Protein AF-A0A290Q8G2-F1 (afdb_monomer_lite)

Structure (mmCIF, N/CA/C/O backbone):
data_AF-A0A290Q8G2-F1
#
_entry.id   AF-A0A290Q8G2-F1
#
loop_
_atom_site.group_PDB
_atom_site.id
_atom_site.type_symbol
_atom_site.label_atom_id
_atom_site.label_alt_id
_atom_site.label_comp_id
_atom_site.label_asym_id
_atom_site.label_entity_id
_atom_site.label_seq_id
_atom_site.pdbx_PDB_ins_code
_atom_site.Cartn_x
_atom_site.Cartn_y
_atom_site.Cartn_z
_atom_site.occupancy
_atom_site.B_iso_or_equiv
_atom_site.auth_seq_id
_atom_site.auth_comp_id
_atom_site.auth_asym_id
_atom_site.auth_atom_id
_atom_site.pdbx_PDB_model_num
ATOM 1 N N . MET A 1 1 ? 6.261 2.345 -16.513 1.00 56.44 1 MET A N 1
ATOM 2 C CA . MET A 1 1 ? 6.176 1.948 -15.084 1.00 56.44 1 MET A CA 1
ATOM 3 C C . MET A 1 1 ? 5.286 2.880 -14.256 1.00 56.44 1 MET A C 1
ATOM 5 O O . MET A 1 1 ? 4.662 2.397 -13.322 1.00 56.44 1 MET A O 1
ATOM 9 N N . GLU A 1 2 ? 5.156 4.170 -14.592 1.00 61.69 2 GLU A N 1
ATOM 10 C CA . GLU A 1 2 ? 4.339 5.131 -13.820 1.00 61.69 2 GLU A CA 1
ATOM 11 C C . GLU A 1 2 ? 2.847 4.787 -13.743 1.00 61.69 2 GLU A C 1
ATOM 13 O O . GLU A 1 2 ? 2.256 4.872 -12.670 1.00 61.69 2 GLU A O 1
ATOM 18 N N . HIS A 1 3 ? 2.240 4.316 -14.837 1.00 73.38 3 HIS A N 1
ATOM 19 C CA . HIS A 1 3 ? 0.816 3.955 -14.853 1.00 73.38 3 HIS A CA 1
ATOM 20 C C . HIS A 1 3 ? 0.440 2.891 -13.812 1.00 73.38 3 HIS A C 1
ATOM 22 O O . HIS A 1 3 ? -0.592 3.011 -13.153 1.00 73.38 3 HIS A O 1
ATOM 28 N N . LEU A 1 4 ? 1.288 1.876 -13.613 1.00 80.69 4 LEU A N 1
ATOM 29 C CA . LEU A 1 4 ? 1.044 0.849 -12.598 1.00 80.69 4 LEU A CA 1
ATOM 30 C C . LEU A 1 4 ? 1.137 1.439 -11.189 1.00 80.69 4 LEU A C 1
ATOM 32 O O . LEU A 1 4 ? 0.294 1.145 -10.347 1.00 80.69 4 LEU A O 1
ATOM 36 N N . THR A 1 5 ? 2.105 2.321 -10.943 1.00 80.44 5 THR A N 1
ATOM 37 C CA . THR A 1 5 ? 2.250 3.016 -9.658 1.00 80.44 5 THR A CA 1
ATOM 38 C C . THR A 1 5 ? 1.034 3.888 -9.344 1.00 80.44 5 THR A C 1
ATOM 40 O O . THR A 1 5 ? 0.518 3.836 -8.227 1.00 80.44 5 THR A O 1
ATOM 43 N N . HIS A 1 6 ? 0.521 4.640 -10.322 1.00 81.25 6 HIS A N 1
ATOM 44 C CA . HIS A 1 6 ? -0.691 5.446 -10.147 1.00 81.25 6 HIS A CA 1
ATOM 45 C C . HIS A 1 6 ? -1.920 4.587 -9.846 1.00 81.25 6 HIS A C 1
ATOM 47 O O . HIS A 1 6 ? -2.693 4.910 -8.940 1.00 81.25 6 HIS A O 1
ATOM 53 N N . LEU A 1 7 ? -2.080 3.465 -10.553 1.00 85.69 7 LEU A N 1
ATOM 54 C CA . LEU A 1 7 ? -3.201 2.555 -10.334 1.00 85.69 7 LEU A CA 1
ATOM 55 C C . LEU A 1 7 ? -3.159 1.932 -8.928 1.00 85.69 7 LEU A C 1
ATOM 57 O O . LEU A 1 7 ? -4.171 1.905 -8.224 1.00 85.69 7 LEU A O 1
ATOM 61 N N . ARG A 1 8 ? -1.974 1.478 -8.499 1.00 84.44 8 ARG A N 1
ATOM 62 C CA . ARG A 1 8 ? -1.745 0.902 -7.165 1.00 84.44 8 ARG A CA 1
ATOM 63 C C . ARG A 1 8 ? -2.012 1.917 -6.058 1.00 84.44 8 ARG A 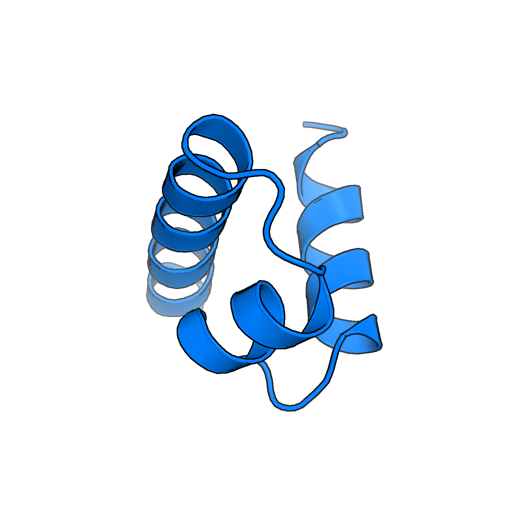C 1
ATOM 65 O O . ARG A 1 8 ? -2.702 1.591 -5.095 1.00 84.44 8 ARG A O 1
ATOM 72 N N . ARG A 1 9 ? -1.562 3.165 -6.234 1.00 81.00 9 ARG A N 1
ATOM 73 C CA . ARG A 1 9 ? -1.861 4.270 -5.309 1.00 81.00 9 ARG A CA 1
ATOM 74 C C . ARG A 1 9 ? -3.347 4.538 -5.183 1.00 81.00 9 ARG A C 1
ATOM 76 O O . ARG A 1 9 ? -3.852 4.601 -4.070 1.00 81.00 9 ARG A O 1
ATOM 83 N N . ARG A 1 10 ? -4.060 4.678 -6.303 1.00 83.88 10 ARG A N 1
ATOM 84 C CA . ARG A 1 10 ? -5.494 4.995 -6.273 1.00 83.88 10 ARG A CA 1
ATOM 85 C C . ARG A 1 10 ? -6.277 3.935 -5.497 1.00 83.88 10 ARG A C 1
ATOM 87 O O . ARG A 1 10 ? -7.119 4.285 -4.680 1.00 83.88 10 ARG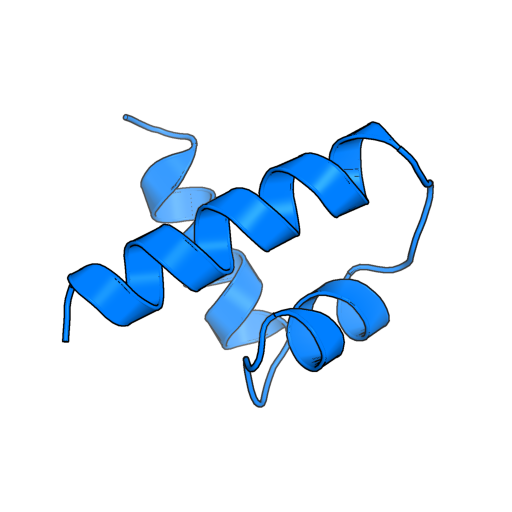 A O 1
ATOM 94 N N . ARG A 1 11 ? -5.927 2.656 -5.678 1.00 83.00 11 ARG A N 1
ATOM 95 C CA . ARG A 1 11 ? -6.464 1.548 -4.875 1.00 83.00 11 ARG A CA 1
ATOM 96 C C . ARG A 1 11 ? -6.115 1.675 -3.391 1.00 83.00 11 ARG A C 1
ATOM 98 O O . ARG A 1 11 ? -7.013 1.566 -2.566 1.00 83.00 11 ARG A O 1
ATOM 105 N N . ALA A 1 12 ? -4.851 1.939 -3.058 1.00 82.06 12 ALA A N 1
ATOM 106 C CA . ALA A 1 12 ? -4.401 2.106 -1.674 1.00 82.06 12 ALA A CA 1
ATOM 107 C C . ALA A 1 12 ? -5.184 3.195 -0.933 1.00 82.06 12 ALA A C 1
ATOM 109 O O . ALA A 1 12 ? -5.672 2.973 0.172 1.00 82.06 12 ALA A O 1
ATOM 110 N N . SER A 1 13 ? -5.343 4.354 -1.574 1.00 79.62 13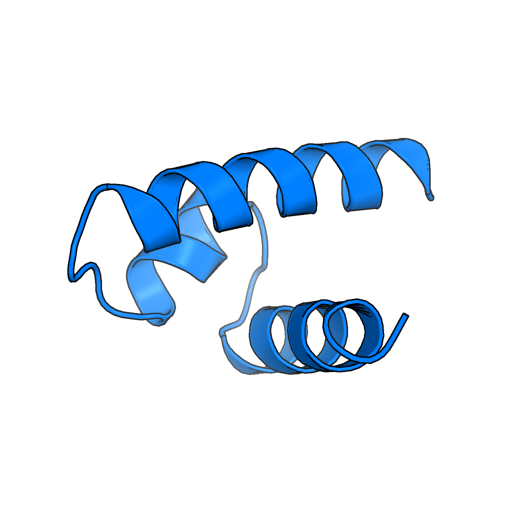 SER A N 1
ATOM 111 C CA . SER A 1 13 ? -6.033 5.509 -1.006 1.00 79.62 13 SER A CA 1
ATOM 112 C C . SER A 1 13 ? -7.521 5.251 -0.786 1.00 79.62 13 SER A C 1
ATOM 114 O O . SER A 1 13 ? -8.076 5.759 0.183 1.00 79.62 13 SER A O 1
ATOM 116 N N . THR A 1 14 ? -8.175 4.475 -1.656 1.00 79.56 14 THR A N 1
ATOM 117 C CA . THR A 1 14 ? -9.571 4.054 -1.457 1.00 79.56 14 THR A CA 1
ATOM 118 C C . THR A 1 14 ? -9.688 3.080 -0.286 1.00 79.56 14 THR A C 1
ATOM 120 O O . THR A 1 14 ? -10.536 3.278 0.576 1.00 79.56 14 THR A O 1
ATOM 123 N N . THR A 1 15 ? -8.805 2.082 -0.199 1.00 75.69 15 THR A N 1
ATOM 124 C CA . THR A 1 15 ? -8.832 1.080 0.879 1.00 75.69 15 THR A CA 1
ATOM 125 C C . THR A 1 15 ? -8.563 1.698 2.255 1.00 75.69 15 THR A C 1
ATOM 127 O O . THR A 1 15 ? -9.310 1.431 3.191 1.00 75.69 15 THR A O 1
ATOM 130 N N . LEU A 1 16 ? -7.561 2.581 2.373 1.00 72.62 16 LEU A N 1
ATOM 131 C CA . LEU A 1 16 ? -7.236 3.291 3.622 1.00 72.62 16 LEU A CA 1
ATOM 132 C C . LEU A 1 16 ? -8.388 4.167 4.131 1.00 72.62 16 LEU A C 1
ATOM 134 O O . LEU A 1 16 ? -8.565 4.322 5.334 1.00 72.62 16 LEU A O 1
ATOM 138 N N . ARG A 1 17 ? -9.164 4.769 3.222 1.00 69.75 17 ARG A N 1
ATOM 139 C CA . ARG A 1 17 ? -10.270 5.667 3.589 1.00 69.75 17 ARG A CA 1
ATOM 140 C C . ARG A 1 17 ? -11.514 4.914 4.060 1.00 69.75 17 ARG A C 1
ATOM 142 O O . ARG A 1 17 ? -12.341 5.494 4.754 1.00 69.75 17 ARG A O 1
ATOM 149 N N . SER A 1 18 ? -11.657 3.654 3.655 1.00 63.19 18 SER A N 1
ATOM 150 C CA . SER A 1 18 ? -12.861 2.849 3.871 1.00 63.19 18 SER A CA 1
ATOM 151 C C . SER A 1 18 ? -12.709 1.789 4.962 1.00 63.19 18 SER A C 1
ATOM 153 O O . SER A 1 18 ? -13.693 1.129 5.292 1.00 63.19 18 SER A O 1
ATOM 155 N N . THR A 1 19 ? -11.515 1.576 5.527 1.00 57.06 19 THR A N 1
ATOM 156 C CA . THR A 1 19 ? -11.304 0.533 6.544 1.00 57.06 19 THR A CA 1
ATOM 157 C C . THR A 1 19 ? -10.107 0.860 7.441 1.00 57.06 19 THR A C 1
ATOM 159 O O . THR A 1 19 ? -9.077 1.288 6.920 1.00 57.06 19 THR A O 1
ATOM 162 N N . PRO A 1 20 ? -10.161 0.577 8.758 1.00 60.81 20 PRO A N 1
ATOM 163 C CA . PRO A 1 20 ? -8.973 0.493 9.610 1.00 60.81 20 PRO A CA 1
ATOM 164 C C . PRO A 1 20 ? -8.168 -0.789 9.306 1.00 60.81 20 PRO A C 1
ATOM 166 O O . PRO A 1 20 ? -7.856 -1.571 10.199 1.00 60.81 20 PRO A O 1
ATOM 169 N N . ALA A 1 21 ? -7.889 -1.053 8.028 1.00 64.81 21 ALA A N 1
ATOM 170 C CA . ALA A 1 21 ? -7.080 -2.192 7.616 1.00 64.81 21 ALA A CA 1
ATOM 171 C C . ALA A 1 21 ? -5.615 -1.933 7.989 1.00 64.81 21 ALA A C 1
ATOM 173 O O . ALA A 1 21 ? -5.109 -0.817 7.826 1.00 64.81 21 ALA A O 1
ATOM 174 N N . GLN A 1 22 ? -4.933 -2.962 8.494 1.00 72.06 22 GLN A N 1
ATOM 175 C CA . GLN A 1 22 ? -3.514 -2.864 8.823 1.00 72.06 22 GLN A CA 1
ATOM 176 C C . GLN A 1 22 ? -2.696 -2.621 7.545 1.00 72.06 22 GLN A C 1
ATOM 178 O O . GLN A 1 22 ? -3.024 -3.117 6.466 1.00 72.06 22 GLN A O 1
ATOM 183 N N . LEU A 1 23 ? -1.630 -1.822 7.654 1.00 75.62 23 LEU A N 1
ATOM 184 C CA . LEU A 1 23 ? -0.804 -1.388 6.517 1.00 75.62 23 LEU A CA 1
ATOM 185 C C . LEU A 1 23 ? -0.232 -2.563 5.702 1.00 75.62 23 LEU A C 1
ATOM 187 O O . LEU A 1 23 ? -0.002 -2.418 4.500 1.00 75.62 23 LEU A O 1
ATOM 191 N N . GLU A 1 24 ? -0.043 -3.719 6.338 1.00 77.94 24 GLU A N 1
ATOM 192 C CA . GLU A 1 24 ? 0.393 -4.975 5.715 1.00 77.94 24 GLU A CA 1
ATOM 193 C C . GLU A 1 24 ? -0.605 -5.491 4.687 1.00 77.94 24 GLU A C 1
ATOM 195 O O . GLU A 1 24 ? -0.241 -5.729 3.534 1.00 77.94 24 GLU A O 1
ATOM 200 N N . GLU A 1 25 ? -1.879 -5.547 5.060 1.00 80.25 25 GLU A N 1
ATOM 201 C CA . GLU A 1 25 ? -2.951 -6.004 4.181 1.00 80.25 25 GLU A CA 1
ATOM 202 C C . GLU A 1 25 ? -3.109 -5.077 2.967 1.00 80.25 25 GLU A C 1
ATOM 204 O O . GLU A 1 25 ? -3.369 -5.511 1.843 1.00 80.25 25 GLU A O 1
ATOM 209 N N . ILE A 1 26 ? -2.911 -3.773 3.166 1.00 80.69 26 ILE A N 1
ATOM 210 C CA . ILE A 1 26 ? -3.027 -2.779 2.096 1.00 80.69 26 ILE A CA 1
ATOM 211 C C . ILE A 1 26 ? -1.856 -2.892 1.123 1.00 80.69 26 ILE A C 1
ATOM 213 O O . ILE A 1 26 ? -2.075 -2.831 -0.090 1.00 80.69 26 ILE A O 1
ATOM 217 N N . ALA A 1 27 ? -0.634 -3.084 1.622 1.00 82.75 27 ALA A N 1
ATOM 218 C CA . ALA A 1 27 ? 0.550 -3.276 0.790 1.00 82.75 27 ALA A CA 1
ATOM 219 C C . ALA A 1 27 ? 0.392 -4.503 -0.123 1.00 82.75 27 ALA A C 1
ATOM 221 O O . ALA A 1 27 ? 0.572 -4.393 -1.339 1.00 82.75 27 ALA A O 1
ATOM 222 N N . GLU A 1 28 ? -0.049 -5.629 0.437 1.00 82.56 28 GLU A N 1
ATOM 223 C CA . GLU A 1 28 ? -0.270 -6.867 -0.310 1.00 82.56 28 GLU A CA 1
ATOM 224 C C . GLU A 1 28 ? -1.377 -6.701 -1.367 1.00 82.56 28 GLU A C 1
ATOM 226 O O . GLU A 1 28 ? -1.166 -6.958 -2.556 1.00 82.56 28 GLU A O 1
ATOM 231 N N . ARG A 1 29 ? -2.528 -6.128 -0.985 1.00 81.62 29 ARG A N 1
ATOM 232 C CA . ARG A 1 29 ? -3.657 -5.868 -1.903 1.00 81.62 29 ARG A CA 1
ATOM 233 C C . ARG A 1 29 ? -3.337 -4.887 -3.026 1.00 81.62 29 ARG A C 1
ATOM 235 O O . ARG A 1 29 ? -3.979 -4.904 -4.079 1.00 81.62 29 ARG A O 1
ATOM 242 N N . THR A 1 30 ? -2.373 -4.001 -2.810 1.00 81.31 30 THR A N 1
ATOM 243 C CA . THR A 1 30 ? -1.937 -3.011 -3.803 1.00 81.31 30 THR A CA 1
ATOM 244 C C . THR A 1 3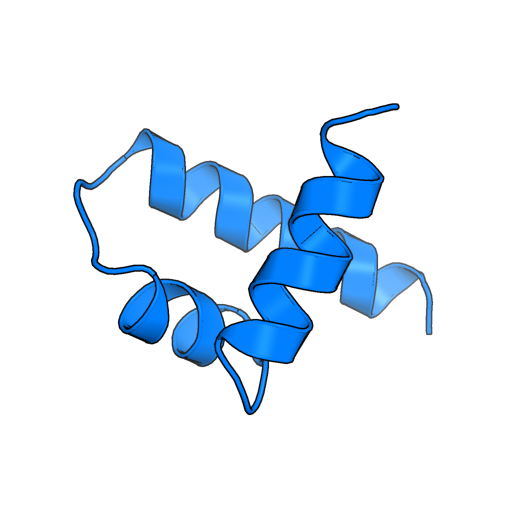0 ? -0.739 -3.496 -4.618 1.00 81.31 30 THR A C 1
ATOM 246 O O . THR A 1 30 ? -0.258 -2.773 -5.489 1.00 81.31 30 THR A O 1
ATOM 249 N N . GLY A 1 31 ? -0.304 -4.745 -4.422 1.00 84.00 31 GLY A N 1
ATOM 250 C CA . GLY A 1 31 ? 0.751 -5.380 -5.207 1.00 84.00 31 GLY A CA 1
ATOM 251 C C . GLY A 1 31 ? 2.158 -4.914 -4.836 1.00 84.00 31 GLY A C 1
ATOM 252 O O . GLY A 1 31 ? 3.068 -4.996 -5.668 1.00 84.00 31 GLY A O 1
ATOM 253 N N . TYR A 1 32 ? 2.342 -4.389 -3.624 1.00 83.06 32 TYR A N 1
ATOM 254 C CA . TYR A 1 32 ? 3.660 -4.171 -3.044 1.00 83.06 32 TYR A CA 1
ATOM 255 C C . TYR A 1 32 ? 4.097 -5.439 -2.315 1.00 83.06 32 TYR A C 1
ATOM 257 O O . TYR A 1 32 ? 3.370 -5.966 -1.485 1.00 83.06 32 TYR A O 1
ATOM 265 N N . 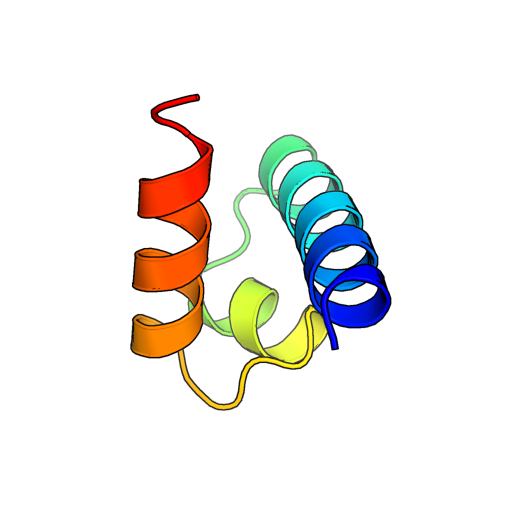GLY A 1 33 ? 5.319 -5.898 -2.590 1.00 78.88 33 GLY A N 1
ATOM 266 C CA . GLY A 1 33 ? 5.900 -7.052 -1.893 1.00 78.88 33 GLY A CA 1
ATOM 267 C C . GLY A 1 33 ? 6.366 -6.750 -0.464 1.00 78.88 33 GLY A C 1
ATOM 268 O O . GLY A 1 33 ? 6.896 -7.631 0.199 1.00 78.88 33 GLY A O 1
ATOM 269 N N . SER A 1 34 ? 6.237 -5.502 0.001 1.00 82.56 34 SER A N 1
ATOM 270 C CA . SER A 1 34 ? 6.624 -5.087 1.349 1.00 82.56 34 SER A CA 1
ATOM 271 C C . SER A 1 34 ? 5.915 -3.801 1.771 1.00 82.56 34 SER A C 1
ATOM 273 O O . SER A 1 34 ? 5.782 -2.852 0.987 1.00 82.56 34 SER A O 1
ATOM 275 N N . VAL A 1 35 ? 5.559 -3.740 3.055 1.00 83.75 35 VAL A N 1
ATOM 276 C CA . VAL A 1 35 ? 5.052 -2.547 3.754 1.00 83.75 35 VAL A CA 1
ATOM 277 C C . VAL A 1 35 ? 6.021 -1.378 3.651 1.00 83.75 35 VAL A C 1
ATOM 279 O O . VAL A 1 35 ? 5.601 -0.230 3.521 1.00 83.75 35 VAL A O 1
ATOM 282 N N . TYR A 1 36 ? 7.325 -1.650 3.678 1.00 83.31 36 TYR A N 1
ATOM 283 C CA . TYR A 1 36 ? 8.352 -0.616 3.601 1.00 83.31 36 TYR A CA 1
ATOM 284 C C . TYR A 1 36 ? 8.338 0.087 2.235 1.00 83.31 36 TYR A C 1
ATOM 286 O O . TYR A 1 36 ? 8.351 1.320 2.152 1.00 83.31 36 TYR A O 1
ATOM 294 N N . SER A 1 37 ? 8.234 -0.692 1.153 1.00 82.19 37 SER A N 1
ATOM 295 C CA . SER A 1 37 ? 8.129 -0.172 -0.215 1.00 82.19 37 SER A CA 1
ATOM 296 C C . SER A 1 37 ? 6.827 0.598 -0.430 1.00 82.19 37 SER A C 1
ATOM 298 O O . SER A 1 37 ? 6.836 1.655 -1.063 1.00 82.19 37 SER A O 1
ATOM 300 N N . PHE A 1 38 ? 5.726 0.101 0.139 1.00 84.81 38 PHE A N 1
ATOM 301 C CA . PHE A 1 38 ? 4.441 0.794 0.151 1.00 84.81 38 PHE A CA 1
ATOM 302 C C . PHE A 1 38 ? 4.540 2.145 0.873 1.00 84.81 38 PHE A C 1
ATOM 304 O O . PHE A 1 38 ? 4.241 3.184 0.289 1.00 84.81 38 PHE A O 1
ATOM 311 N N . SER A 1 39 ? 5.039 2.145 2.109 1.00 84.06 39 SER A N 1
ATOM 312 C CA . SER A 1 39 ? 5.114 3.332 2.970 1.00 84.06 39 SER A CA 1
ATOM 313 C C . SER A 1 39 ? 6.011 4.411 2.372 1.00 84.06 39 SER A C 1
ATOM 315 O O . SER A 1 39 ? 5.656 5.586 2.372 1.00 84.06 39 SER A O 1
ATOM 317 N N . THR A 1 40 ? 7.141 4.018 1.781 1.00 84.94 40 THR A N 1
ATOM 318 C CA . THR A 1 40 ? 8.043 4.945 1.084 1.00 84.94 40 THR A CA 1
ATOM 319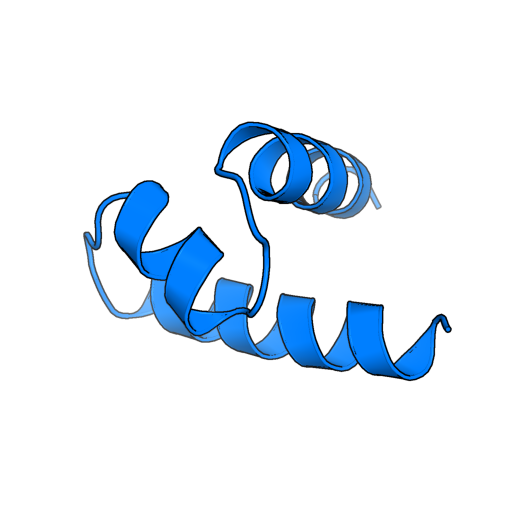 C C . THR A 1 40 ? 7.368 5.572 -0.140 1.00 84.94 40 THR A C 1
ATOM 321 O O . THR A 1 40 ? 7.425 6.789 -0.328 1.00 84.94 40 THR A O 1
ATOM 324 N N . ALA A 1 41 ? 6.688 4.766 -0.964 1.00 82.19 41 ALA A N 1
ATOM 325 C CA . ALA A 1 41 ? 5.998 5.245 -2.164 1.00 82.19 41 ALA A CA 1
ATOM 326 C C . ALA A 1 41 ? 4.762 6.107 -1.852 1.00 82.19 41 ALA A C 1
ATOM 328 O O . ALA A 1 41 ? 4.425 7.001 -2.638 1.00 82.19 41 ALA A O 1
ATOM 329 N N . PHE A 1 42 ? 4.097 5.827 -0.728 1.00 81.81 42 PHE A N 1
ATOM 330 C CA . PHE A 1 42 ? 2.923 6.545 -0.247 1.00 81.81 42 PHE A CA 1
ATOM 331 C C . PHE A 1 42 ? 3.306 7.869 0.422 1.00 81.81 42 PHE A C 1
ATOM 333 O O . PHE A 1 42 ? 2.757 8.904 0.062 1.00 81.81 42 PHE A O 1
ATOM 340 N N . ARG A 1 43 ? 4.316 7.875 1.304 1.00 81.19 43 ARG A N 1
ATOM 341 C CA . ARG A 1 43 ? 4.821 9.095 1.961 1.00 81.19 43 ARG A CA 1
ATOM 342 C C . ARG A 1 43 ? 5.368 10.113 0.966 1.00 81.19 43 ARG A C 1
ATOM 344 O O . ARG A 1 43 ? 5.171 11.307 1.138 1.00 81.19 43 ARG A O 1
ATOM 351 N N . ARG A 1 44 ? 6.050 9.647 -0.085 1.00 78.31 44 ARG A N 1
ATOM 352 C CA . ARG A 1 44 ? 6.529 10.521 -1.166 1.00 78.31 44 ARG A CA 1
ATOM 353 C C . ARG A 1 44 ? 5.381 11.191 -1.928 1.00 78.31 44 ARG A C 1
ATOM 355 O O . ARG A 1 44 ? 5.583 12.264 -2.464 1.00 78.31 44 ARG A O 1
ATOM 362 N N . TRP A 1 45 ? 4.209 10.560 -1.974 1.00 69.94 45 TRP A N 1
ATOM 363 C CA . TRP A 1 45 ? 3.030 11.090 -2.659 1.00 69.94 45 TRP A CA 1
ATOM 364 C C . TRP A 1 45 ? 2.169 11.988 -1.772 1.00 69.94 45 TRP A C 1
ATOM 366 O O . TRP A 1 45 ? 1.631 12.957 -2.273 1.00 69.94 45 TRP A O 1
ATOM 376 N N . SER A 1 46 ? 2.053 11.719 -0.468 1.00 67.44 46 SER A N 1
ATOM 377 C CA . SER A 1 46 ? 1.256 12.570 0.431 1.00 67.44 46 SER A CA 1
ATOM 378 C C . SER A 1 46 ? 1.831 13.978 0.636 1.00 67.44 46 SER A C 1
ATOM 380 O O . SER A 1 46 ? 1.224 14.775 1.342 1.00 67.44 46 SER A O 1
ATOM 382 N N . TRP A 1 47 ? 3.032 14.241 0.115 1.00 59.22 47 TRP A N 1
ATOM 383 C CA . TRP A 1 47 ? 3.728 15.526 0.199 1.00 59.22 47 TRP A CA 1
ATOM 384 C C . TRP A 1 47 ? 3.626 16.358 -1.096 1.00 59.22 47 TRP A C 1
ATOM 386 O O . TRP A 1 47 ? 4.123 17.482 -1.111 1.00 59.22 47 TRP A O 1
ATOM 396 N N . GLU A 1 48 ? 3.005 15.814 -2.151 1.00 50.28 48 GLU A N 1
ATOM 397 C CA . GLU A 1 48 ? 2.571 16.520 -3.373 1.00 50.28 48 GLU A CA 1
ATOM 398 C C . GLU A 1 48 ? 1.067 16.814 -3.305 1.00 50.28 48 GLU A C 1
ATOM 400 O O . GLU A 1 48 ? 0.673 17.923 -3.727 1.00 50.28 48 GLU A O 1
#

Secondary structure (DSSP, 8-state):
-HHHHHHHHHHHHHHHHH----HHHHHHHTT-S-HHHHHHHHHTTTT-

InterPro domains:
  IPR009057 Homedomain-like superfamily [SSF46689] (7-45)
  IPR018060 AraC-like, DNA binding HTH domain [PS01124] (1-48)

Radius of gyration: 9.88 Å; chains: 1; bounding box: 21×24×25 Å

Foldseek 3Di:
DVVLLVVLLVQLVVVVVPDPDDLQVSCVVSPHPDSVVVCVSNVVVVVD

Organism: NCBI:txid2576891

pLDDT: mean 76.54, std 8.95, range [50.28, 85.69]

Sequence (48 aa):
MEHLTHLRRRRASTTLRSTPAQLEEIAERTGYGSVYSFSTAFRRWSWE